Protein AF-A0AAV4IG37-F1 (afdb_monomer_lite)

Radius of gyration: 13.41 Å; chains: 1; bounding box: 40×29×34 Å

Foldseek 3Di:
DDKAKFDLLFKFFAFPDDKDQAQDLVVVLVVLCVVPVPFFFKKWADNVRSIITGTGAIDGNPDPDDRGPDDSPDPIMMIGDDRDFFPPDPPDPDRDDRPSHDPPDD

Secondary structure (DSSP, 8-state):
-PPEEEETTTEEEEE-S--EE-S-HHHHHHHHHHH-TTT--EEEEETTTTEEEEEEEEEETTS--TT----TT--PEEEESS----B--TT-S--B----------

Sequence (106 aa):
MKLTKTTSKECHTIPLGRSWSTGSPIECYLRCLSQFPDNCYSIVYNKNTQTCKPGDKLYPSSAELKGSILDPNSSDTIFYVHQPIPLCTLFHEQCGFFNCTTDIDK

pLDDT: mean 72.18, std 17.95, range [28.72, 94.44]

Structure (mmCIF, N/CA/C/O backbone):
data_AF-A0AAV4IG37-F1
#
_entry.id   AF-A0AAV4IG37-F1
#
loop_
_atom_site.group_PDB
_atom_site.id
_atom_site.type_symbol
_atom_site.label_atom_id
_atom_site.label_alt_id
_atom_site.label_comp_id
_atom_site.label_asym_id
_atom_site.label_entity_id
_atom_site.label_seq_id
_atom_site.pdbx_PDB_ins_code
_atom_site.Cartn_x
_atom_site.Cartn_y
_atom_site.Cartn_z
_atom_site.occupancy
_atom_site.B_iso_or_equiv
_atom_site.auth_seq_id
_atom_site.auth_comp_id
_atom_site.auth_asym_id
_atom_site.auth_atom_id
_atom_site.pdbx_PDB_model_num
ATOM 1 N N . MET A 1 1 ? -1.008 -14.907 0.807 1.00 62.94 1 MET A N 1
ATOM 2 C CA . MET A 1 1 ? -0.593 -13.505 0.584 1.00 62.94 1 MET A CA 1
ATOM 3 C C . MET A 1 1 ? -0.459 -12.834 1.943 1.00 62.94 1 MET A C 1
ATOM 5 O O . MET A 1 1 ? -1.435 -12.837 2.682 1.00 62.94 1 MET A O 1
ATOM 9 N N . LYS A 1 2 ? 0.729 -12.342 2.314 1.00 75.06 2 LYS A N 1
ATOM 10 C CA . LYS A 1 2 ? 0.946 -11.606 3.572 1.00 75.06 2 LYS A CA 1
ATOM 11 C C . LYS A 1 2 ? 1.043 -10.121 3.228 1.00 75.06 2 LYS A C 1
ATOM 13 O O . LYS A 1 2 ? 1.866 -9.765 2.394 1.00 75.06 2 LYS A O 1
ATOM 18 N N . LEU A 1 3 ? 0.187 -9.290 3.824 1.00 78.25 3 LEU A N 1
ATOM 19 C CA . LEU A 1 3 ? 0.307 -7.837 3.718 1.00 78.25 3 LEU A CA 1
ATOM 20 C C . LEU A 1 3 ? 1.250 -7.343 4.811 1.00 78.25 3 LEU A C 1
ATOM 22 O O . LEU A 1 3 ? 1.012 -7.568 5.998 1.00 78.25 3 LEU A O 1
ATOM 26 N N . THR A 1 4 ? 2.306 -6.669 4.395 1.00 83.12 4 THR A N 1
ATOM 27 C CA . THR A 1 4 ? 3.193 -5.899 5.256 1.00 83.12 4 THR A CA 1
ATOM 28 C C . THR A 1 4 ? 2.598 -4.511 5.453 1.00 83.12 4 THR A C 1
ATOM 30 O O . THR A 1 4 ? 1.921 -3.994 4.562 1.00 83.12 4 THR A O 1
ATOM 33 N N . LYS A 1 5 ? 2.815 -3.920 6.629 1.00 82.81 5 LYS A N 1
ATOM 34 C CA . LYS A 1 5 ? 2.328 -2.583 6.973 1.00 82.81 5 LYS A CA 1
ATOM 35 C C . LYS A 1 5 ? 3.486 -1.608 7.143 1.00 82.81 5 LYS A C 1
ATOM 37 O O . LYS A 1 5 ? 4.560 -1.995 7.590 1.00 82.81 5 LYS A O 1
ATOM 42 N N . THR A 1 6 ? 3.228 -0.355 6.809 1.00 78.44 6 THR A N 1
ATOM 43 C CA . THR A 1 6 ? 4.112 0.787 7.047 1.00 78.44 6 THR A CA 1
ATOM 44 C C . THR A 1 6 ? 3.268 2.030 7.272 1.00 78.44 6 THR A C 1
ATOM 46 O O . THR A 1 6 ? 2.054 2.023 7.045 1.00 78.44 6 THR A O 1
ATOM 49 N N . THR A 1 7 ? 3.896 3.102 7.731 1.00 77.88 7 THR A N 1
ATOM 50 C CA . THR A 1 7 ? 3.228 4.393 7.927 1.00 77.88 7 THR A CA 1
ATOM 51 C C . THR A 1 7 ? 3.660 5.419 6.885 1.00 77.88 7 THR A C 1
ATOM 53 O O . THR A 1 7 ? 4.727 5.282 6.283 1.00 77.88 7 THR A O 1
ATOM 56 N N . SER A 1 8 ? 2.856 6.475 6.718 1.00 71.19 8 SER A N 1
ATOM 57 C CA . SER A 1 8 ? 3.204 7.648 5.901 1.00 71.19 8 SER A CA 1
ATOM 58 C C . SER A 1 8 ? 4.473 8.370 6.363 1.00 71.19 8 SER A C 1
ATOM 60 O O . SER A 1 8 ? 5.056 9.122 5.596 1.00 71.19 8 SER A O 1
ATOM 62 N N . LYS A 1 9 ? 4.916 8.150 7.607 1.00 69.44 9 LYS A N 1
ATOM 63 C CA . LYS A 1 9 ? 6.170 8.705 8.139 1.00 69.44 9 LYS A CA 1
ATOM 64 C C . LYS A 1 9 ? 7.401 8.025 7.549 1.00 69.44 9 LYS A C 1
ATOM 66 O O . LYS A 1 9 ? 8.433 8.661 7.351 1.00 69.44 9 LYS A O 1
ATOM 71 N N . GLU A 1 10 ? 7.288 6.727 7.301 1.00 70.69 10 GLU A N 1
ATOM 72 C CA . GLU A 1 10 ? 8.382 5.898 6.802 1.00 70.69 10 GLU A CA 1
ATOM 73 C C . GLU A 1 10 ? 8.412 5.930 5.278 1.00 70.69 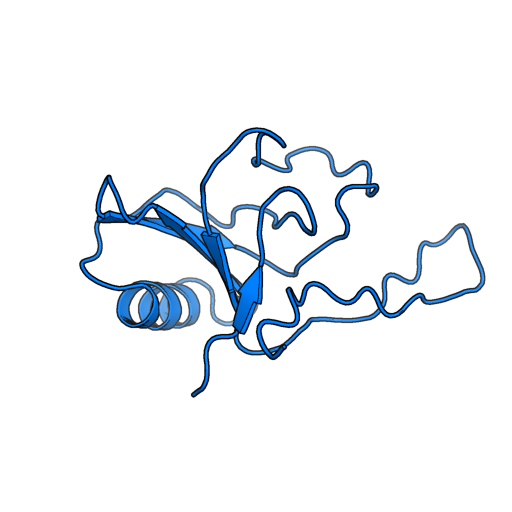10 GLU A C 1
ATOM 75 O O . GLU A 1 10 ? 9.465 6.143 4.678 1.00 70.69 10 GLU A O 1
ATOM 80 N N . CYS A 1 11 ? 7.243 5.762 4.653 1.00 75.38 11 CYS A N 1
ATOM 81 C CA . CYS A 1 11 ? 7.126 5.673 3.208 1.00 75.38 11 CYS A CA 1
ATOM 82 C C . CYS A 1 11 ? 5.867 6.347 2.679 1.00 75.38 11 CYS A C 1
ATOM 84 O O . CYS A 1 11 ? 4.843 6.426 3.346 1.00 75.38 11 CYS A O 1
ATOM 86 N N . HIS A 1 12 ? 5.935 6.782 1.427 1.00 76.44 12 HIS A N 1
ATOM 87 C CA . HIS A 1 12 ? 4.817 7.318 0.671 1.00 76.44 12 HIS A CA 1
ATOM 88 C C . HIS A 1 12 ? 4.528 6.415 -0.521 1.00 76.44 12 HIS A C 1
ATOM 90 O O . HIS A 1 12 ? 5.385 5.675 -0.998 1.00 76.44 12 HIS A O 1
ATOM 96 N N . THR A 1 13 ? 3.304 6.496 -1.022 1.00 80.12 13 THR A N 1
ATOM 97 C CA . THR A 1 13 ? 2.909 5.876 -2.284 1.00 80.12 13 THR A CA 1
ATOM 98 C C . THR A 1 13 ? 2.207 6.905 -3.153 1.00 80.12 13 THR A C 1
ATOM 100 O O . THR A 1 13 ? 1.570 7.841 -2.649 1.00 80.12 13 THR A O 1
ATOM 103 N N . ILE A 1 14 ? 2.341 6.735 -4.465 1.00 82.69 14 ILE A N 1
ATOM 104 C CA . ILE A 1 14 ? 1.609 7.536 -5.433 1.00 82.69 14 ILE A CA 1
ATOM 105 C C . ILE A 1 14 ? 0.197 6.952 -5.558 1.00 82.69 14 ILE A C 1
ATOM 107 O O . ILE A 1 14 ? 0.040 5.771 -5.864 1.00 82.69 14 ILE A O 1
ATOM 111 N N . PRO A 1 15 ? -0.849 7.755 -5.328 1.00 85.75 15 PRO A N 1
ATOM 112 C CA . PRO A 1 15 ? -2.231 7.327 -5.510 1.00 85.75 15 PRO A CA 1
ATOM 113 C C . PRO A 1 15 ? -2.505 6.960 -6.976 1.00 85.75 15 PRO A C 1
ATOM 115 O O . PRO A 1 15 ? -2.306 7.773 -7.874 1.00 85.75 15 PRO A O 1
ATOM 118 N N . LEU A 1 16 ? -3.065 5.780 -7.223 1.00 86.81 16 LEU A N 1
ATOM 119 C CA . LEU A 1 16 ? -3.453 5.362 -8.580 1.00 86.81 16 LEU A CA 1
ATOM 120 C C . LEU A 1 16 ? -4.866 5.807 -8.962 1.00 86.81 16 LEU A C 1
ATOM 122 O O . LEU A 1 16 ? -5.250 5.779 -10.129 1.00 86.81 16 LEU A O 1
ATOM 126 N N . GLY A 1 17 ? -5.674 6.207 -7.981 1.00 86.75 17 GLY A N 1
ATOM 127 C CA . GLY A 1 17 ? -7.070 6.533 -8.220 1.00 86.75 17 GLY A CA 1
ATOM 128 C C . GLY A 1 17 ? -7.793 7.107 -7.011 1.00 86.75 17 GLY A C 1
ATOM 129 O O . GLY A 1 17 ? -7.193 7.608 -6.055 1.00 86.75 17 GLY A O 1
ATOM 130 N N . ARG A 1 18 ? -9.125 7.058 -7.084 1.00 88.44 18 ARG A N 1
ATOM 131 C CA . ARG A 1 18 ? -10.024 7.519 -6.019 1.00 88.44 18 ARG A CA 1
ATOM 132 C C . ARG A 1 18 ? -10.070 6.519 -4.865 1.00 88.44 18 ARG A C 1
ATOM 134 O O . ARG A 1 18 ? -9.776 5.341 -5.045 1.00 88.44 18 ARG A O 1
ATOM 141 N N . SER A 1 19 ? -10.472 7.006 -3.695 1.00 89.81 19 SER A N 1
ATOM 142 C CA . SER A 1 19 ? -10.703 6.156 -2.531 1.00 89.81 19 SER A CA 1
ATOM 143 C C . SER A 1 19 ? -11.952 5.283 -2.707 1.00 89.81 19 SER A C 1
ATOM 145 O O . SER A 1 19 ? -12.912 5.676 -3.373 1.00 89.81 19 SER A O 1
ATOM 147 N N . TRP A 1 20 ? -11.946 4.113 -2.079 1.00 92.44 20 TRP A N 1
ATOM 148 C CA . TRP A 1 20 ? -13.034 3.143 -2.038 1.00 92.44 20 TRP A CA 1
ATOM 149 C C . TRP A 1 20 ? -13.434 2.865 -0.594 1.00 92.44 20 TRP A C 1
ATOM 151 O O . TRP A 1 20 ? -12.581 2.833 0.289 1.00 92.44 20 TRP A O 1
ATOM 161 N N . SER A 1 21 ? -14.714 2.604 -0.355 1.00 92.81 21 SER A N 1
ATOM 162 C CA . SER A 1 21 ? -15.168 2.004 0.902 1.00 92.81 21 SER A CA 1
ATOM 163 C C . SER A 1 21 ? -14.905 0.500 0.867 1.00 92.81 21 SER A C 1
ATOM 165 O O . SER A 1 21 ? -15.197 -0.155 -0.135 1.00 92.81 21 SER A O 1
ATOM 167 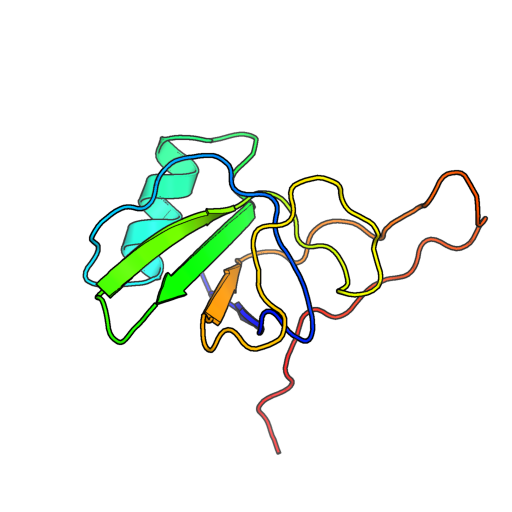N N . THR A 1 22 ? -14.325 -0.036 1.936 1.00 89.06 22 THR A N 1
ATOM 168 C CA . THR A 1 22 ? -13.949 -1.451 2.058 1.00 89.06 22 THR A CA 1
ATOM 169 C C . THR A 1 22 ? -13.899 -1.854 3.528 1.00 89.06 22 THR A C 1
ATOM 171 O O . THR A 1 22 ? -13.405 -1.105 4.369 1.00 89.06 22 THR A O 1
ATOM 174 N N . GLY A 1 23 ? -14.364 -3.063 3.846 1.00 85.25 23 GLY A N 1
ATOM 175 C CA . GLY A 1 23 ? -14.313 -3.581 5.213 1.00 85.25 23 GLY A CA 1
ATOM 176 C C . GLY A 1 23 ? -12.924 -4.071 5.632 1.00 85.25 23 GLY A C 1
ATOM 177 O O . GLY A 1 23 ? -12.682 -4.273 6.823 1.00 85.25 23 GLY A O 1
ATOM 178 N N . SER A 1 24 ? -12.007 -4.286 4.677 1.00 89.38 24 SER A N 1
ATOM 179 C CA . SER A 1 24 ? -10.677 -4.819 4.979 1.00 89.38 24 SER A 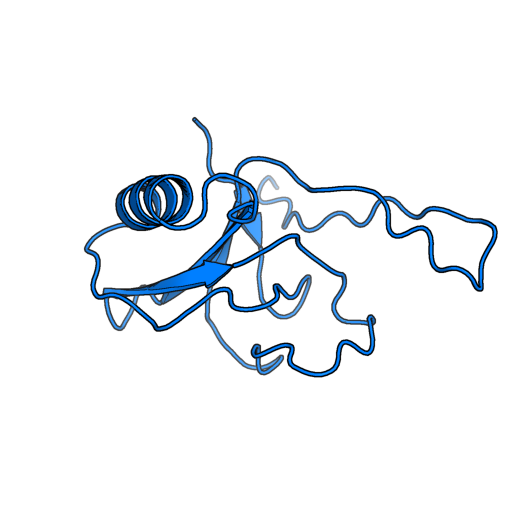CA 1
ATOM 180 C C . SER A 1 24 ? -9.562 -4.332 4.037 1.00 89.38 24 SER A C 1
ATOM 182 O O . SER A 1 24 ? -9.796 -4.048 2.856 1.00 89.38 24 SER A O 1
ATOM 184 N N . PRO A 1 25 ? -8.302 -4.303 4.515 1.00 87.56 25 PRO A N 1
ATOM 185 C CA . PRO A 1 25 ? -7.143 -4.058 3.658 1.00 87.56 25 PRO A CA 1
ATOM 186 C C . PRO A 1 25 ? -6.972 -5.122 2.565 1.00 87.56 25 PRO A C 1
ATOM 188 O O . PRO A 1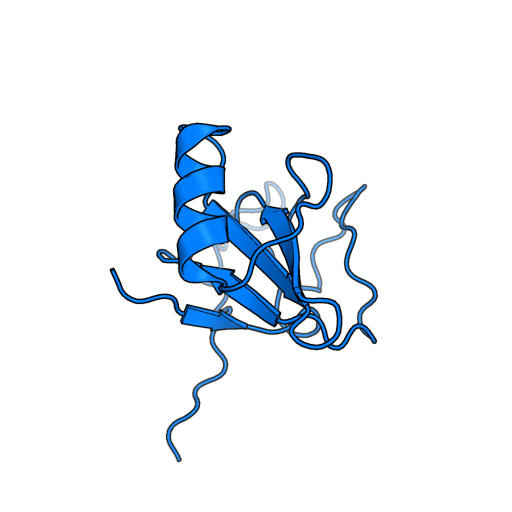 25 ? -6.598 -4.800 1.444 1.00 87.56 25 PRO A O 1
ATOM 191 N N . ILE A 1 26 ? -7.271 -6.392 2.862 1.00 89.81 26 ILE A N 1
ATOM 192 C CA . ILE A 1 26 ? -7.103 -7.496 1.901 1.00 89.81 26 ILE A CA 1
ATOM 193 C C . ILE A 1 26 ? -8.050 -7.325 0.714 1.00 89.81 26 ILE A C 1
ATOM 195 O O . ILE A 1 26 ? -7.614 -7.406 -0.432 1.00 89.81 26 ILE A O 1
ATOM 199 N N . GLU A 1 27 ? -9.323 -7.039 0.982 1.00 92.06 27 GLU A N 1
ATOM 200 C CA . GLU A 1 27 ? -10.323 -6.776 -0.055 1.00 92.06 27 GLU A CA 1
ATOM 201 C C . GLU A 1 27 ? -9.913 -5.588 -0.932 1.00 92.06 27 GLU A C 1
ATOM 203 O O . GLU A 1 27 ? -9.965 -5.668 -2.161 1.00 92.06 27 GLU A O 1
ATOM 208 N N . CYS A 1 28 ? -9.416 -4.514 -0.314 1.00 91.81 28 CYS A N 1
ATOM 209 C CA . CYS A 1 28 ? -8.911 -3.371 -1.062 1.00 91.81 28 CYS A CA 1
ATOM 210 C C . CYS A 1 28 ? -7.729 -3.734 -1.960 1.00 91.81 28 CYS A C 1
ATOM 212 O O . CYS A 1 28 ? -7.678 -3.300 -3.108 1.00 91.81 28 CYS A O 1
ATOM 214 N N . TYR A 1 29 ? -6.786 -4.530 -1.455 1.00 90.06 29 TYR A N 1
ATOM 215 C CA . TYR A 1 29 ? -5.608 -4.920 -2.218 1.00 90.06 29 TYR A CA 1
ATOM 216 C C . TYR A 1 29 ? -5.984 -5.785 -3.426 1.00 90.06 29 TYR A C 1
ATOM 218 O O . TYR A 1 29 ? -5.536 -5.517 -4.536 1.00 90.06 29 TYR A O 1
ATOM 226 N N . LEU A 1 30 ? -6.880 -6.761 -3.248 1.00 91.81 30 LEU A N 1
ATOM 227 C CA . LEU A 1 30 ? -7.392 -7.576 -4.356 1.00 91.81 30 LEU A CA 1
ATOM 228 C C . LEU A 1 30 ? -8.124 -6.723 -5.401 1.00 91.81 30 LEU A C 1
ATOM 230 O O . LEU A 1 30 ? -7.915 -6.892 -6.602 1.00 91.81 30 LEU A O 1
ATOM 234 N N . ARG A 1 31 ? -8.937 -5.757 -4.955 1.00 93.62 31 ARG A N 1
ATOM 235 C CA . ARG A 1 31 ? -9.597 -4.798 -5.850 1.00 93.62 31 ARG A CA 1
ATOM 236 C C . ARG A 1 31 ? -8.590 -3.914 -6.585 1.00 93.62 31 ARG A C 1
ATOM 238 O O . ARG A 1 31 ? -8.777 -3.631 -7.763 1.00 93.62 31 ARG A O 1
ATOM 245 N N . CYS A 1 32 ? -7.529 -3.497 -5.906 1.00 92.56 32 CYS A N 1
ATOM 246 C CA . CYS A 1 32 ? -6.452 -2.701 -6.475 1.00 92.56 32 CYS A CA 1
ATOM 247 C C . CYS A 1 32 ? -5.717 -3.468 -7.580 1.00 92.56 32 CYS A C 1
ATOM 249 O O . CYS A 1 32 ? -5.609 -2.942 -8.684 1.00 92.56 32 CYS A O 1
ATOM 251 N N . LEU A 1 33 ? -5.343 -4.731 -7.343 1.00 91.75 33 LEU A N 1
ATOM 252 C CA . LEU A 1 33 ? -4.767 -5.607 -8.371 1.00 91.75 33 LEU A CA 1
ATOM 253 C C . LEU A 1 33 ? -5.710 -5.804 -9.566 1.00 91.75 33 LEU A C 1
ATOM 255 O O . LEU A 1 33 ? -5.269 -5.821 -10.708 1.00 91.75 33 LEU A O 1
ATOM 259 N N . SER A 1 34 ? -7.017 -5.923 -9.320 1.00 93.12 34 SER A N 1
ATOM 260 C CA . SER A 1 34 ? -8.001 -6.082 -10.395 1.00 93.12 34 SER A CA 1
ATOM 261 C C . SER A 1 34 ? -8.194 -4.818 -11.242 1.00 93.12 34 SER A C 1
ATOM 263 O O . SER A 1 34 ? -8.506 -4.941 -12.423 1.00 93.12 34 SER A O 1
ATOM 265 N N . GLN A 1 35 ? -8.078 -3.623 -10.656 1.00 94.44 35 GLN A N 1
ATOM 266 C CA . GLN A 1 35 ? -8.300 -2.345 -11.352 1.00 94.44 35 GLN A CA 1
ATOM 267 C C . GLN A 1 35 ? -7.015 -1.770 -11.963 1.00 94.44 35 GLN A C 1
ATOM 269 O O . GLN A 1 35 ? -7.079 -1.054 -12.959 1.00 94.44 35 GLN A O 1
ATOM 274 N N . PHE A 1 36 ? -5.857 -2.079 -11.376 1.00 91.19 36 PHE A N 1
ATOM 275 C CA . PHE A 1 36 ? -4.543 -1.583 -11.782 1.00 91.19 36 PHE A CA 1
ATOM 276 C C . PHE A 1 36 ? -3.531 -2.744 -11.815 1.00 91.19 36 PHE A C 1
ATOM 278 O O . PHE A 1 36 ? -2.638 -2.794 -10.968 1.00 91.19 36 PHE A O 1
ATOM 285 N N . PRO A 1 37 ? -3.655 -3.688 -12.763 1.00 86.44 37 PRO A N 1
ATOM 286 C CA . PRO A 1 37 ? -2.876 -4.931 -12.765 1.00 86.44 37 PRO A CA 1
ATOM 287 C C . PRO A 1 37 ? -1.359 -4.711 -12.810 1.00 86.44 37 PRO A C 1
ATOM 289 O O . PRO A 1 37 ? -0.624 -5.428 -12.138 1.00 86.44 37 PRO A O 1
ATOM 292 N N . ASP A 1 38 ? -0.901 -3.686 -13.532 1.00 86.44 38 ASP A N 1
ATOM 293 C CA . ASP A 1 38 ? 0.532 -3.408 -13.711 1.00 86.44 38 ASP A CA 1
ATOM 294 C C . ASP A 1 38 ? 1.084 -2.355 -12.743 1.00 86.44 38 ASP A C 1
ATOM 296 O O . ASP A 1 38 ? 2.294 -2.158 -12.659 1.00 86.44 38 ASP A O 1
ATOM 300 N N . ASN A 1 39 ? 0.199 -1.667 -12.015 1.00 85.88 39 ASN A N 1
ATOM 301 C CA . ASN A 1 39 ? 0.567 -0.496 -11.220 1.00 85.88 39 ASN A CA 1
ATOM 302 C C . ASN A 1 39 ? 0.196 -0.634 -9.743 1.00 85.88 39 ASN A C 1
ATOM 304 O O . ASN A 1 39 ? 0.709 0.121 -8.933 1.00 85.88 39 ASN A O 1
ATOM 308 N N . CYS A 1 40 ? -0.679 -1.561 -9.349 1.00 89.12 40 CYS A N 1
ATOM 309 C CA . CYS A 1 40 ? -1.029 -1.736 -7.944 1.00 89.12 40 CYS A CA 1
ATOM 310 C C . CYS A 1 40 ? 0.070 -2.480 -7.180 1.00 89.12 40 CYS A C 1
ATOM 312 O O . CYS A 1 40 ? 0.169 -3.706 -7.242 1.00 89.12 40 CYS A O 1
ATOM 314 N N . TYR A 1 41 ? 0.837 -1.746 -6.376 1.00 87.00 41 TYR A N 1
ATOM 315 C CA . TYR A 1 41 ? 1.848 -2.336 -5.493 1.00 87.00 41 TYR A CA 1
ATOM 316 C C . TYR A 1 41 ? 1.538 -2.128 -4.010 1.00 87.00 41 TYR A C 1
ATOM 318 O O . TYR A 1 41 ? 1.990 -2.914 -3.172 1.00 87.00 41 TYR A O 1
ATOM 326 N N . SER A 1 42 ? 0.731 -1.124 -3.672 1.00 88.88 42 SER A N 1
ATOM 327 C CA . SER A 1 42 ? 0.344 -0.828 -2.296 1.00 88.88 42 SER A CA 1
ATOM 328 C C . SER A 1 42 ? -1.086 -0.301 -2.207 1.00 88.88 42 SER A C 1
ATOM 330 O O . SER A 1 42 ? -1.749 -0.015 -3.201 1.00 88.88 42 SER A O 1
ATOM 332 N N . ILE A 1 43 ? -1.593 -0.195 -0.987 1.00 90.56 43 ILE A N 1
ATOM 333 C CA . ILE A 1 43 ? -2.846 0.484 -0.677 1.00 90.56 43 ILE A CA 1
ATOM 334 C C . ILE A 1 43 ? -2.650 1.335 0.570 1.00 90.56 43 ILE A C 1
ATOM 336 O O . ILE A 1 43 ? -1.899 0.973 1.470 1.00 90.56 43 ILE A O 1
ATOM 340 N N . VAL A 1 44 ? -3.378 2.434 0.660 1.00 89.19 44 VAL A N 1
ATOM 341 C CA . VAL A 1 44 ? -3.513 3.213 1.890 1.00 89.19 44 VAL A CA 1
ATOM 342 C C . VAL A 1 44 ? -4.862 2.862 2.487 1.00 89.19 44 VAL A C 1
ATOM 344 O O . VAL A 1 44 ? -5.867 3.000 1.801 1.00 89.19 44 VAL A O 1
ATOM 347 N N . TYR A 1 45 ? -4.910 2.383 3.725 1.00 88.44 45 TYR A N 1
ATOM 348 C CA . TYR A 1 45 ? -6.153 2.004 4.389 1.00 88.44 45 TYR A CA 1
ATOM 349 C C . TYR A 1 45 ? -6.324 2.778 5.692 1.00 88.44 45 TYR A C 1
ATOM 351 O O . TYR A 1 45 ? -5.458 2.768 6.571 1.00 88.44 45 TYR A O 1
ATOM 359 N N . ASN A 1 46 ? -7.487 3.406 5.827 1.00 87.12 46 ASN A N 1
ATOM 360 C CA . ASN A 1 46 ? -7.902 4.099 7.028 1.00 87.12 46 ASN A CA 1
ATOM 361 C C . ASN A 1 46 ? -8.917 3.233 7.778 1.00 87.12 46 ASN A C 1
ATOM 363 O O . ASN A 1 46 ? -10.058 3.051 7.346 1.00 87.12 46 ASN A O 1
ATOM 367 N N . LYS A 1 47 ? -8.500 2.701 8.931 1.00 84.25 47 LYS A N 1
ATOM 368 C CA . LYS A 1 47 ? -9.340 1.815 9.748 1.00 84.25 47 LYS A CA 1
ATOM 369 C C . LYS A 1 47 ? -10.555 2.531 10.346 1.00 84.25 47 LYS A C 1
ATOM 371 O O . LYS A 1 47 ? -11.583 1.887 10.525 1.00 84.25 47 LYS A O 1
ATOM 376 N N . ASN A 1 48 ? -10.447 3.827 10.636 1.00 86.69 48 ASN A N 1
ATOM 377 C CA . ASN A 1 48 ? -11.513 4.598 11.281 1.00 86.69 48 ASN A CA 1
ATOM 378 C C . ASN A 1 48 ? -12.666 4.869 10.315 1.00 86.69 48 ASN A C 1
ATOM 380 O O . ASN A 1 48 ? -13.826 4.774 10.697 1.00 86.69 48 ASN A O 1
ATOM 384 N N . THR A 1 49 ? -12.345 5.188 9.060 1.00 86.56 49 THR A N 1
ATOM 385 C CA . THR A 1 49 ? -13.347 5.486 8.027 1.00 86.56 49 THR A CA 1
ATOM 386 C C . THR A 1 49 ? -13.702 4.279 7.164 1.00 86.56 49 THR A C 1
ATOM 388 O O . THR A 1 49 ? -14.602 4.384 6.337 1.00 86.56 49 THR A O 1
ATOM 391 N N . GLN A 1 50 ? -13.007 3.146 7.335 1.00 90.19 50 GLN A N 1
ATOM 392 C CA . GLN A 1 50 ? -13.138 1.960 6.478 1.00 90.19 50 GLN A CA 1
ATOM 393 C C . GLN A 1 50 ? -13.011 2.320 4.991 1.00 90.19 50 GLN A C 1
ATOM 395 O O . GLN A 1 50 ? -13.737 1.832 4.120 1.00 90.19 50 GLN A O 1
ATOM 400 N N . THR A 1 51 ? -12.086 3.234 4.702 1.00 90.69 51 THR A N 1
ATOM 401 C CA . THR A 1 51 ? -11.766 3.640 3.339 1.00 90.69 51 THR A CA 1
ATOM 402 C C . THR A 1 51 ? -10.373 3.178 2.974 1.00 90.69 51 THR A C 1
ATOM 404 O O . THR A 1 51 ? -9.487 3.046 3.820 1.00 90.69 51 THR A O 1
ATOM 407 N N . CYS A 1 52 ? -10.174 2.933 1.690 1.00 91.12 52 CYS A N 1
ATOM 408 C CA . CYS A 1 52 ? -8.870 2.640 1.152 1.00 91.12 52 CYS A CA 1
ATOM 409 C C . CYS A 1 52 ? -8.602 3.395 -0.134 1.00 91.12 52 CYS A C 1
ATOM 411 O O . CYS A 1 52 ? -9.527 3.822 -0.817 1.00 91.12 52 CYS A O 1
ATOM 413 N N . LYS A 1 53 ? -7.332 3.520 -0.490 1.00 92.31 53 LYS A N 1
ATOM 414 C CA . LYS A 1 53 ? -6.894 4.139 -1.728 1.00 92.31 53 LYS A CA 1
ATOM 415 C C . LYS A 1 53 ? -5.836 3.261 -2.391 1.00 92.31 53 LYS A C 1
ATOM 417 O O . LYS A 1 53 ? -4.887 2.876 -1.707 1.00 92.31 53 LYS A O 1
ATOM 422 N N . PRO A 1 54 ? -5.979 2.936 -3.684 1.00 92.00 54 PRO A N 1
ATOM 423 C CA . PRO A 1 54 ? -4.965 2.187 -4.411 1.00 92.00 54 PRO A CA 1
ATOM 424 C C . PRO A 1 54 ? -3.698 3.030 -4.572 1.00 92.00 54 PRO A C 1
ATOM 426 O O . PRO A 1 54 ? -3.778 4.233 -4.848 1.00 92.00 54 PRO A O 1
ATOM 429 N N . GLY A 1 55 ? -2.547 2.392 -4.400 1.00 88.81 55 GLY A N 1
ATOM 430 C CA . GLY A 1 55 ? -1.232 3.007 -4.472 1.00 88.81 55 GLY A CA 1
ATOM 431 C C . GLY A 1 55 ? -0.277 2.237 -5.380 1.00 88.81 55 GLY A C 1
ATOM 432 O O . GLY A 1 55 ? -0.346 1.012 -5.517 1.00 88.81 55 GLY A O 1
ATOM 433 N N . ASP A 1 56 ? 0.629 2.982 -5.996 1.00 86.00 56 ASP A N 1
ATOM 434 C CA . ASP A 1 56 ? 1.749 2.449 -6.762 1.00 86.00 56 ASP A CA 1
ATOM 435 C C . ASP A 1 56 ? 2.836 1.915 -5.811 1.00 86.00 56 ASP A C 1
ATOM 437 O O . ASP A 1 56 ? 2.586 1.585 -4.641 1.00 86.00 56 ASP A O 1
ATOM 441 N N . LYS A 1 57 ? 4.065 1.830 -6.309 1.00 80.62 57 LYS A N 1
ATOM 442 C CA . LYS A 1 57 ? 5.284 1.542 -5.569 1.00 80.62 57 LYS A CA 1
ATOM 443 C C . LYS A 1 57 ? 5.437 2.457 -4.354 1.00 80.62 57 LYS A C 1
ATOM 445 O O . LYS A 1 57 ? 4.886 3.558 -4.277 1.00 80.62 57 LYS A O 1
ATOM 450 N N . LEU A 1 58 ? 6.179 1.948 -3.379 1.00 77.38 58 LEU A N 1
ATOM 451 C CA . LEU A 1 58 ? 6.558 2.689 -2.189 1.00 77.38 58 LEU A CA 1
ATOM 452 C C . LEU A 1 58 ? 7.818 3.496 -2.462 1.00 77.38 58 LEU A C 1
ATOM 454 O O . LEU A 1 58 ? 8.706 3.065 -3.192 1.00 77.38 58 LEU A O 1
ATOM 458 N N . TYR A 1 59 ? 7.890 4.646 -1.815 1.00 74.50 59 TYR A N 1
ATOM 459 C CA . TYR A 1 59 ? 9.003 5.573 -1.870 1.00 74.50 59 TYR A CA 1
ATOM 460 C C . TYR A 1 59 ? 9.320 6.057 -0.449 1.00 74.50 59 TYR A C 1
ATOM 462 O O . TYR A 1 59 ? 8.403 6.143 0.366 1.00 74.50 59 TYR A O 1
ATOM 470 N N . PRO A 1 60 ? 10.574 6.391 -0.117 1.00 67.94 60 PRO A N 1
ATOM 471 C CA . PRO A 1 60 ? 10.942 6.939 1.173 1.00 67.94 60 PRO A CA 1
ATOM 472 C C . PRO A 1 60 ? 10.328 8.326 1.333 1.00 67.94 60 PRO A C 1
ATOM 474 O O . PRO A 1 60 ? 10.138 9.057 0.359 1.00 67.94 60 PRO A O 1
ATOM 477 N N . SER A 1 61 ? 10.055 8.708 2.575 1.00 64.69 61 SER A N 1
ATOM 478 C CA . SER A 1 61 ? 9.500 10.026 2.903 1.00 64.69 61 SER A CA 1
ATOM 479 C C . SER A 1 61 ? 10.387 11.212 2.561 1.00 64.69 61 SER A C 1
ATOM 481 O O . SER A 1 61 ? 9.885 12.314 2.363 1.00 64.69 61 SER A O 1
ATOM 483 N N . SER A 1 62 ? 11.687 10.986 2.385 1.00 59.41 62 SER A N 1
ATOM 484 C CA . SER A 1 62 ? 12.625 11.987 1.879 1.00 59.41 62 SER A CA 1
ATOM 485 C C . SER A 1 62 ? 12.561 12.201 0.363 1.00 59.41 62 SER A C 1
ATOM 487 O O . SER A 1 62 ? 13.195 13.130 -0.136 1.00 59.41 62 SER A O 1
ATOM 489 N N . ALA A 1 63 ? 11.841 11.364 -0.393 1.00 58.03 63 ALA A N 1
ATOM 490 C CA . ALA A 1 63 ? 11.719 11.545 -1.832 1.00 58.03 63 ALA A CA 1
ATOM 491 C C . ALA A 1 63 ? 10.797 12.736 -2.137 1.00 58.03 63 ALA A C 1
ATOM 493 O O . ALA A 1 63 ? 9.604 12.706 -1.829 1.00 58.03 63 ALA A O 1
ATOM 494 N N . GLU A 1 64 ? 11.333 13.767 -2.795 1.00 56.06 64 GLU A N 1
ATOM 495 C CA . GLU A 1 64 ? 10.554 14.891 -3.326 1.00 56.06 64 GLU A CA 1
ATOM 496 C C . GLU A 1 64 ? 9.675 14.434 -4.504 1.00 56.06 64 GLU A C 1
ATOM 498 O O . GLU A 1 64 ? 9.967 14.658 -5.680 1.00 56.06 64 GLU A O 1
ATOM 503 N N . LEU A 1 65 ? 8.578 13.747 -4.195 1.00 58.22 65 LEU A N 1
ATOM 504 C CA . LEU A 1 65 ? 7.621 13.272 -5.186 1.00 58.22 65 LEU A CA 1
ATOM 505 C C . LEU A 1 65 ? 6.501 14.289 -5.350 1.00 58.22 65 LEU A C 1
ATOM 507 O O . LEU A 1 65 ? 5.640 14.444 -4.482 1.00 58.22 65 LEU A O 1
ATOM 511 N N . LYS A 1 66 ? 6.465 14.954 -6.507 1.00 49.16 66 LYS A N 1
ATOM 512 C CA . LYS A 1 66 ? 5.303 15.757 -6.899 1.00 49.16 66 LYS A CA 1
ATOM 513 C C . LYS A 1 66 ? 4.065 14.856 -6.959 1.00 49.16 66 LYS A C 1
ATOM 515 O O . LYS A 1 66 ? 3.987 13.970 -7.803 1.00 49.16 66 LYS A O 1
ATOM 520 N N . GLY A 1 67 ? 3.095 15.106 -6.078 1.00 53.62 67 GLY A N 1
ATOM 521 C CA . GLY A 1 67 ? 1.821 14.379 -6.038 1.00 53.62 67 GLY A CA 1
ATOM 522 C C . GLY A 1 67 ? 1.739 13.237 -5.020 1.00 53.62 67 GLY A C 1
ATOM 523 O O . GLY A 1 67 ? 0.755 12.497 -5.044 1.00 53.62 67 GLY A O 1
ATOM 524 N N . SER A 1 68 ? 2.715 13.087 -4.113 1.00 53.12 68 SER A N 1
ATOM 525 C CA . SER A 1 68 ? 2.546 12.208 -2.951 1.00 53.12 68 SER A CA 1
ATOM 526 C C . SER A 1 68 ? 1.444 12.771 -2.040 1.00 53.12 68 SER A C 1
ATOM 528 O O . SER A 1 68 ? 1.420 13.952 -1.704 1.00 53.12 68 SER A O 1
ATOM 530 N N . ILE A 1 69 ? 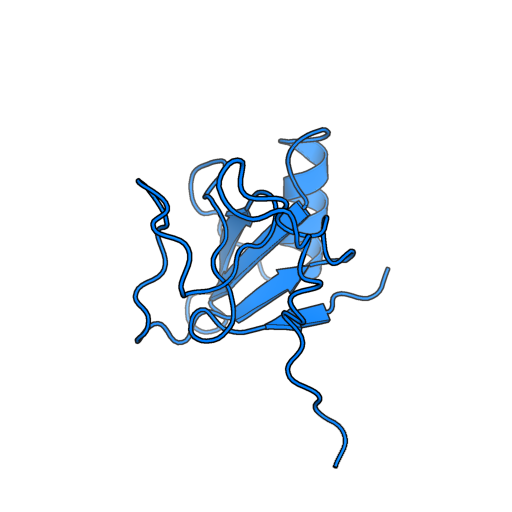0.457 11.936 -1.704 1.00 49.66 69 ILE A N 1
ATOM 531 C CA . ILE A 1 69 ? -0.777 12.385 -1.024 1.00 49.66 69 ILE A CA 1
ATOM 532 C C . ILE A 1 69 ? -0.698 12.294 0.499 1.00 49.66 69 ILE A C 1
ATOM 534 O O . ILE A 1 69 ? -1.617 12.716 1.196 1.00 49.66 69 ILE A O 1
ATOM 538 N N . LEU A 1 70 ? 0.379 11.755 1.049 1.00 54.31 70 LEU A N 1
ATOM 539 C CA . LEU A 1 70 ? 0.382 11.456 2.470 1.00 54.31 70 LEU A CA 1
ATOM 540 C C . LEU A 1 70 ? 0.978 12.611 3.261 1.00 54.31 70 LEU A C 1
ATOM 542 O O . LEU A 1 70 ? 2.182 12.848 3.225 1.00 54.31 70 LEU A O 1
ATOM 546 N N . ASP A 1 71 ? 0.094 13.302 3.978 1.00 56.56 71 ASP A N 1
ATOM 547 C CA . ASP A 1 71 ? 0.456 14.149 5.106 1.00 56.56 71 ASP A CA 1
ATOM 548 C C . ASP A 1 71 ? 1.336 13.314 6.062 1.00 56.56 71 ASP A C 1
ATOM 550 O O . ASP A 1 71 ? 0.909 12.229 6.487 1.00 56.56 71 ASP A O 1
ATOM 554 N N . PRO A 1 72 ? 2.557 13.764 6.400 1.00 55.34 72 PRO A N 1
ATOM 555 C CA . PRO A 1 72 ? 3.429 13.070 7.350 1.00 55.34 72 PRO A CA 1
ATOM 556 C C . PRO A 1 72 ? 2.803 12.932 8.752 1.00 55.34 72 PRO A C 1
ATOM 558 O O . PRO A 1 72 ? 3.272 12.133 9.565 1.00 55.34 72 PRO A O 1
ATOM 561 N N . ASN A 1 73 ? 1.720 13.664 9.035 1.00 57.16 73 ASN A N 1
ATOM 562 C CA . ASN A 1 73 ? 0.922 13.539 10.254 1.00 57.16 73 ASN A CA 1
ATOM 563 C C . ASN A 1 73 ? -0.283 12.596 10.113 1.00 57.16 73 ASN A C 1
ATOM 565 O O . ASN A 1 73 ? -1.002 12.385 11.092 1.00 57.16 73 ASN A O 1
ATOM 569 N N . SER A 1 74 ? -0.526 12.023 8.930 1.00 63.44 74 SER A N 1
ATOM 570 C CA . SER A 1 74 ? -1.625 11.079 8.745 1.00 63.44 74 SER A CA 1
ATOM 571 C C . SER A 1 74 ? -1.404 9.810 9.574 1.00 63.44 74 SER A C 1
ATOM 573 O O . SER A 1 74 ? -0.299 9.278 9.670 1.00 63.44 74 SER A O 1
ATOM 575 N N . SER A 1 75 ? -2.489 9.309 10.166 1.00 66.94 75 SER A N 1
ATOM 576 C CA . SER A 1 75 ? -2.531 8.009 10.852 1.00 66.94 75 SER A CA 1
ATOM 577 C C . SER A 1 75 ? -2.852 6.852 9.898 1.00 66.94 75 SER A C 1
ATOM 579 O O . SER A 1 75 ? -3.052 5.716 10.335 1.00 66.94 75 SER A O 1
ATOM 581 N N . ASP A 1 76 ? -2.917 7.131 8.594 1.00 73.62 76 ASP A N 1
ATOM 582 C CA . ASP A 1 76 ? -3.214 6.128 7.586 1.00 73.62 76 ASP A CA 1
ATOM 583 C C . ASP A 1 76 ? -2.122 5.054 7.534 1.00 73.62 76 ASP A C 1
ATOM 585 O O . ASP A 1 76 ? -0.920 5.330 7.556 1.00 73.62 76 ASP A O 1
ATOM 589 N N . THR A 1 77 ? -2.556 3.797 7.449 1.00 82.25 77 THR A N 1
ATOM 590 C CA . THR A 1 77 ? -1.648 2.656 7.339 1.00 82.25 77 THR A CA 1
ATOM 591 C C . THR A 1 77 ? -1.519 2.261 5.879 1.00 82.25 77 THR A C 1
ATOM 593 O O . THR A 1 77 ? -2.519 2.028 5.198 1.00 82.25 77 THR A O 1
ATOM 596 N N . ILE A 1 78 ? -0.288 2.151 5.398 1.00 81.75 78 ILE A N 1
ATOM 597 C CA . ILE A 1 78 ? -0.001 1.674 4.052 1.00 81.75 78 ILE A CA 1
ATOM 598 C C . ILE A 1 78 ? 0.226 0.165 4.127 1.00 81.75 78 ILE A C 1
ATOM 600 O O . ILE A 1 78 ? 1.036 -0.304 4.926 1.00 81.75 78 ILE A O 1
ATOM 604 N N . PHE A 1 79 ? -0.482 -0.597 3.297 1.00 84.06 79 PHE A N 1
ATOM 605 C CA . PHE A 1 79 ? -0.328 -2.043 3.174 1.00 84.06 79 PHE A CA 1
ATOM 606 C C . PHE A 1 79 ? 0.235 -2.414 1.803 1.00 84.06 79 PHE A C 1
ATOM 608 O O . PHE A 1 79 ? -0.159 -1.840 0.789 1.00 84.06 79 PHE A O 1
ATOM 615 N N . TYR A 1 80 ? 1.128 -3.397 1.759 1.00 81.25 80 TYR A N 1
ATOM 616 C CA . TYR A 1 80 ? 1.776 -3.858 0.529 1.00 81.25 80 TYR A CA 1
ATOM 617 C C . TYR A 1 80 ? 2.198 -5.330 0.648 1.00 81.25 80 TYR A C 1
ATOM 619 O O . TYR A 1 80 ? 2.366 -5.838 1.753 1.00 81.25 80 TYR A O 1
ATOM 627 N N . VAL A 1 81 ? 2.359 -6.041 -0.473 1.00 73.12 81 VAL A N 1
ATOM 628 C CA . VAL A 1 81 ? 2.778 -7.466 -0.475 1.00 73.12 81 VAL A CA 1
ATOM 629 C C . VAL A 1 81 ? 4.260 -7.629 -0.804 1.00 73.12 81 VAL A C 1
ATOM 631 O O . VAL A 1 81 ? 4.924 -8.515 -0.272 1.00 73.12 81 VAL A O 1
ATOM 634 N N . HIS A 1 82 ? 4.797 -6.747 -1.643 1.00 65.25 82 HIS A N 1
ATOM 635 C CA . HIS A 1 82 ? 6.199 -6.739 -2.037 1.00 65.25 82 HIS A CA 1
ATOM 636 C C . HIS A 1 82 ? 6.753 -5.333 -1.818 1.00 65.25 82 HIS A C 1
ATOM 638 O O . HIS A 1 82 ? 6.141 -4.374 -2.284 1.00 65.25 82 HIS A O 1
ATOM 644 N N . GLN A 1 83 ? 7.872 -5.193 -1.095 1.00 57.12 83 GLN A N 1
ATOM 645 C CA . GLN A 1 83 ? 8.638 -3.942 -1.138 1.00 57.12 83 GLN A CA 1
ATOM 646 C C . GLN A 1 83 ? 9.126 -3.770 -2.580 1.00 57.12 83 GLN A C 1
ATOM 648 O O . GLN A 1 83 ? 9.827 -4.661 -3.069 1.00 57.12 83 GLN A O 1
ATOM 653 N N . PRO A 1 84 ? 8.766 -2.698 -3.301 1.00 56.69 84 PRO A N 1
ATOM 654 C CA . PRO A 1 84 ? 9.230 -2.546 -4.662 1.00 56.69 84 PRO A CA 1
ATOM 655 C C . PRO A 1 84 ? 10.485 -1.673 -4.722 1.00 56.69 84 PRO A C 1
ATOM 657 O O . PRO A 1 84 ? 10.469 -0.529 -4.291 1.00 56.69 84 PRO A O 1
ATOM 660 N N . ILE A 1 85 ? 11.505 -2.275 -5.343 1.00 51.62 85 ILE A N 1
ATOM 661 C CA . ILE A 1 85 ? 12.602 -1.726 -6.158 1.00 51.62 85 ILE A CA 1
ATOM 662 C C . ILE A 1 85 ? 13.459 -0.634 -5.488 1.00 51.62 85 ILE A C 1
ATOM 664 O O . ILE A 1 85 ? 12.956 0.450 -5.201 1.00 51.62 85 ILE A O 1
ATOM 668 N N . PRO A 1 86 ? 14.775 -0.866 -5.304 1.00 49.38 86 PRO A N 1
ATOM 669 C CA . PRO A 1 86 ? 15.665 0.156 -4.772 1.00 49.38 86 PRO A CA 1
ATOM 670 C C . PRO A 1 86 ? 15.573 1.428 -5.621 1.00 49.38 86 PRO A C 1
ATOM 672 O O . PRO A 1 86 ? 15.588 1.376 -6.854 1.00 49.38 86 PRO A O 1
ATOM 675 N N . LEU A 1 87 ? 15.461 2.576 -4.956 1.00 49.84 87 LEU A N 1
ATOM 676 C CA . LEU A 1 87 ? 15.482 3.862 -5.639 1.00 49.84 87 LEU A CA 1
ATOM 677 C C . LEU A 1 87 ? 16.893 4.116 -6.137 1.00 49.84 87 LEU A C 1
ATOM 679 O O . LEU A 1 87 ? 17.757 4.592 -5.406 1.00 49.84 87 LEU A O 1
ATOM 683 N N . CYS A 1 88 ? 17.114 3.785 -7.399 1.00 49.53 88 CYS A N 1
ATOM 684 C CA . CYS A 1 88 ? 18.247 4.275 -8.153 1.00 49.53 88 CYS A CA 1
ATOM 685 C C . CYS A 1 88 ? 17.861 5.676 -8.641 1.00 49.53 88 CYS A C 1
ATOM 687 O O . CYS A 1 88 ? 17.248 5.835 -9.698 1.00 49.53 88 CYS A O 1
ATOM 689 N N . THR A 1 89 ? 18.113 6.708 -7.836 1.00 43.16 89 THR A N 1
ATOM 690 C CA . THR A 1 89 ? 17.996 8.077 -8.341 1.00 43.16 89 THR A CA 1
ATOM 691 C C . THR A 1 89 ? 19.067 8.280 -9.413 1.00 43.16 89 THR A C 1
ATOM 693 O O . THR A 1 89 ? 20.214 7.885 -9.235 1.00 43.16 89 THR A O 1
ATOM 696 N N . LEU A 1 90 ? 18.720 8.941 -10.524 1.00 41.38 90 LEU A N 1
ATOM 697 C CA . LEU A 1 90 ? 19.652 9.296 -11.614 1.00 41.38 90 LEU A CA 1
ATOM 698 C C . LEU A 1 90 ? 20.837 10.183 -11.165 1.00 41.38 90 LEU A C 1
ATOM 700 O O . LEU A 1 90 ? 21.694 10.517 -11.976 1.00 41.38 90 LEU A O 1
ATOM 704 N N . PHE A 1 91 ? 20.874 10.577 -9.889 1.00 43.62 91 PHE A N 1
ATOM 705 C CA . PHE A 1 91 ? 21.834 11.510 -9.309 1.00 43.62 91 PHE A CA 1
ATOM 706 C C . PHE A 1 91 ? 22.806 10.865 -8.313 1.00 43.62 91 PHE A C 1
ATOM 708 O O . PHE A 1 91 ? 23.788 11.506 -7.954 1.00 43.62 91 PHE A O 1
ATOM 715 N N . HIS A 1 92 ? 22.569 9.628 -7.865 1.00 42.44 92 HIS A N 1
ATOM 716 C CA . HIS A 1 92 ? 23.464 8.921 -6.948 1.00 42.44 92 HIS A CA 1
ATOM 717 C C . HIS A 1 92 ? 23.664 7.482 -7.439 1.00 42.44 92 HIS A C 1
ATOM 719 O O . HIS A 1 92 ? 22.708 6.722 -7.549 1.00 42.44 92 HIS A O 1
ATOM 725 N N . GLU A 1 93 ? 24.916 7.073 -7.663 1.00 44.94 93 GLU A N 1
ATOM 726 C CA . GLU A 1 93 ? 25.326 5.704 -8.047 1.00 44.94 93 GLU A CA 1
ATOM 727 C C . GLU A 1 93 ? 25.004 4.626 -6.980 1.00 44.94 93 GLU A C 1
ATOM 729 O O . GLU A 1 93 ? 25.466 3.490 -7.066 1.00 44.94 93 GLU A O 1
ATOM 734 N N . GLN A 1 94 ? 24.213 4.955 -5.955 1.00 44.47 94 GLN A N 1
ATOM 735 C CA . GLN A 1 94 ? 23.847 4.073 -4.851 1.00 44.47 94 GLN A CA 1
ATOM 736 C C . GLN A 1 94 ? 22.337 3.843 -4.852 1.00 44.47 94 GLN A C 1
ATOM 738 O O . GLN A 1 94 ? 21.557 4.631 -4.321 1.00 44.47 94 GLN A O 1
ATOM 743 N N . CYS A 1 95 ? 21.934 2.719 -5.439 1.00 49.06 95 CYS A N 1
ATOM 744 C CA . CYS A 1 95 ? 20.598 2.163 -5.281 1.00 49.06 95 CYS A CA 1
ATOM 745 C C . CYS A 1 95 ? 20.418 1.742 -3.811 1.00 49.06 95 CYS A C 1
ATOM 747 O O . CYS A 1 95 ? 20.955 0.723 -3.375 1.00 49.06 95 CYS A O 1
ATOM 749 N N . GLY A 1 96 ? 19.698 2.546 -3.031 1.00 50.19 96 GLY A N 1
ATOM 750 C CA . GLY A 1 96 ? 19.391 2.229 -1.639 1.00 50.19 96 GLY A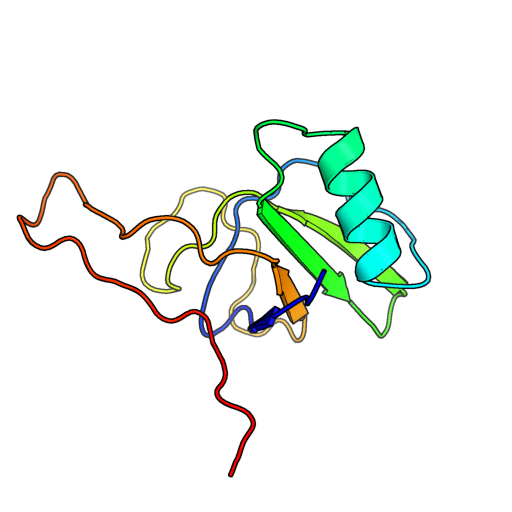 CA 1
ATOM 751 C C . GLY A 1 96 ? 18.196 1.284 -1.540 1.00 50.19 96 GLY A C 1
ATOM 752 O O . GLY A 1 96 ? 17.135 1.563 -2.105 1.00 50.19 96 GLY A O 1
ATOM 753 N N . PHE A 1 97 ? 18.339 0.182 -0.801 1.00 50.81 97 PHE A N 1
ATOM 754 C CA . PHE A 1 97 ? 17.179 -0.554 -0.299 1.00 50.81 97 PHE A CA 1
ATOM 755 C C . PHE A 1 97 ? 16.578 0.255 0.850 1.00 50.81 97 PHE A C 1
ATOM 757 O O . PHE A 1 97 ? 17.195 0.394 1.906 1.00 50.81 97 PHE A O 1
ATOM 764 N N . PHE A 1 98 ? 15.389 0.815 0.640 1.00 55.84 98 PHE A N 1
ATOM 765 C CA . PHE A 1 98 ? 14.652 1.493 1.699 1.00 55.84 98 PHE A CA 1
ATOM 766 C C . PHE A 1 98 ? 13.686 0.502 2.332 1.00 55.84 98 PHE A C 1
ATOM 768 O O . PHE A 1 98 ? 12.769 0.000 1.680 1.00 55.84 98 PHE A O 1
ATOM 775 N N . ASN A 1 99 ? 13.901 0.219 3.614 1.00 58.50 99 ASN A N 1
ATOM 776 C CA . ASN A 1 99 ? 13.004 -0.637 4.367 1.00 58.50 99 ASN A CA 1
ATOM 777 C C . ASN A 1 99 ? 11.780 0.165 4.812 1.00 58.50 99 ASN A C 1
ATOM 779 O O . ASN A 1 99 ? 11.802 0.836 5.837 1.00 58.50 99 ASN A O 1
ATOM 783 N N . CYS A 1 100 ? 10.689 0.042 4.058 1.00 60.22 100 CYS A N 1
ATOM 784 C CA . CYS A 1 100 ? 9.349 0.478 4.459 1.00 60.22 100 CYS A CA 1
ATOM 785 C C . CYS A 1 100 ? 8.713 -0.501 5.458 1.00 60.22 100 CYS A C 1
ATOM 787 O O . CYS A 1 100 ? 7.550 -0.869 5.319 1.00 60.22 100 CYS A O 1
ATOM 789 N N . THR A 1 101 ? 9.485 -1.068 6.376 1.00 53.88 101 THR A N 1
ATOM 790 C CA . THR A 1 101 ? 8.993 -2.028 7.366 1.00 53.88 101 THR A CA 1
ATOM 791 C C . THR A 1 101 ? 9.164 -1.424 8.738 1.00 53.88 101 THR A C 1
ATOM 793 O O . THR A 1 101 ? 10.290 -1.284 9.208 1.00 53.88 101 THR A O 1
ATOM 796 N N . THR A 1 102 ? 8.046 -1.171 9.410 1.00 48.38 102 THR A N 1
ATOM 797 C CA . THR A 1 102 ? 8.047 -1.180 10.868 1.00 48.38 102 THR A CA 1
ATOM 798 C C . THR A 1 102 ? 8.301 -2.631 11.274 1.00 48.38 102 THR A C 1
ATOM 800 O O . THR A 1 102 ? 7.413 -3.480 11.148 1.00 48.38 102 THR A O 1
ATOM 803 N N . ASP A 1 103 ? 9.522 -2.941 11.706 1.00 36.38 103 ASP A N 1
ATOM 804 C CA . ASP A 1 103 ? 9.787 -4.138 12.503 1.00 36.38 103 ASP A CA 1
ATOM 805 C C . ASP A 1 103 ? 8.882 -4.046 13.739 1.00 36.38 103 ASP A C 1
ATOM 807 O O . ASP A 1 103 ? 9.127 -3.265 14.657 1.00 36.38 103 ASP A O 1
ATOM 811 N N . ILE A 1 104 ? 7.768 -4.775 13.730 1.00 38.72 104 ILE A N 1
ATOM 812 C CA . ILE A 1 104 ? 7.031 -5.076 14.953 1.00 38.72 104 ILE A CA 1
ATOM 813 C C . ILE A 1 104 ? 7.326 -6.530 15.263 1.00 38.72 104 ILE A C 1
ATOM 815 O O . ILE A 1 104 ? 6.506 -7.401 14.993 1.00 38.72 104 ILE A O 1
ATOM 819 N N . ASP A 1 105 ? 8.530 -6.750 15.778 1.00 28.72 105 ASP A N 1
ATOM 820 C CA . ASP A 1 105 ? 8.814 -7.799 16.750 1.00 28.72 105 ASP A CA 1
ATOM 821 C C . ASP A 1 105 ? 10.052 -7.402 17.579 1.00 28.72 105 ASP A C 1
ATOM 823 O O . ASP A 1 105 ? 11.196 -7.740 17.265 1.00 28.72 105 ASP A O 1
ATOM 827 N N . LYS A 1 106 ? 9.805 -6.618 18.634 1.00 30.45 106 LYS A N 1
ATOM 828 C CA . LYS A 1 106 ? 10.413 -6.801 19.957 1.00 30.45 106 LYS A CA 1
ATOM 829 C C . LYS A 1 106 ? 9.538 -6.186 21.041 1.00 30.45 106 LYS A C 1
ATOM 831 O O . LYS A 1 106 ? 9.037 -5.062 20.822 1.00 30.45 106 LYS A O 1
#

Organism: NCBI:txid1093978